Protein AF-A0A1F9C005-F1 (afdb_monomer_lite)

pLDDT: mean 89.98, std 6.76, range [57.72, 97.62]

Structure (mmCIF, N/CA/C/O backbone):
data_AF-A0A1F9C005-F1
#
_entry.id   AF-A0A1F9C005-F1
#
loop_
_atom_site.group_PDB
_atom_site.id
_atom_site.type_symbol
_atom_site.label_atom_id
_atom_site.label_alt_id
_atom_site.label_comp_id
_atom_site.label_asym_id
_atom_site.label_entity_id
_atom_site.label_seq_id
_atom_site.pdb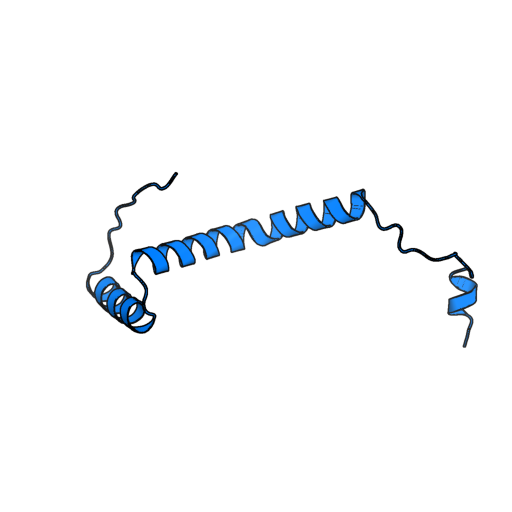x_PDB_ins_code
_atom_site.Cartn_x
_atom_site.Cartn_y
_atom_site.Cartn_z
_atom_site.occupancy
_atom_site.B_iso_or_equiv
_atom_site.auth_seq_id
_atom_site.auth_comp_id
_atom_site.auth_asym_id
_atom_site.auth_atom_id
_atom_site.pdbx_PDB_model_num
ATOM 1 N N . MET A 1 1 ? -1.087 19.271 -0.599 1.00 75.25 1 MET A N 1
ATOM 2 C CA . MET A 1 1 ? -2.163 19.811 0.269 1.00 75.25 1 MET A CA 1
ATOM 3 C C . MET A 1 1 ? -2.969 18.634 0.805 1.00 75.25 1 MET A C 1
ATOM 5 O O . MET A 1 1 ? -3.046 17.636 0.101 1.00 75.25 1 MET A O 1
ATOM 9 N N . LYS A 1 2 ? -3.493 18.689 2.036 1.00 80.75 2 LYS A N 1
ATOM 10 C CA . LYS A 1 2 ? -4.318 17.605 2.610 1.00 80.75 2 LYS A CA 1
ATOM 11 C C . LYS A 1 2 ? -5.788 18.027 2.592 1.00 80.75 2 LYS A C 1
ATOM 13 O O . LYS A 1 2 ? -6.074 19.165 2.948 1.00 80.75 2 LYS A O 1
ATOM 18 N N . GLN A 1 3 ? -6.682 17.120 2.199 1.00 87.69 3 GLN A N 1
ATOM 19 C CA . GLN A 1 3 ? -8.132 17.331 2.188 1.00 87.69 3 GLN A CA 1
ATOM 20 C C . GLN A 1 3 ? -8.779 16.466 3.273 1.00 87.69 3 GLN A C 1
ATOM 22 O O . GLN A 1 3 ? -8.469 15.280 3.383 1.00 87.69 3 GLN A O 1
ATOM 27 N N . ASN A 1 4 ? -9.674 17.051 4.070 1.00 91.69 4 ASN A N 1
ATOM 28 C CA . ASN A 1 4 ? -10.430 16.309 5.078 1.00 91.69 4 ASN A CA 1
ATOM 29 C C . ASN A 1 4 ? -11.641 15.623 4.439 1.00 91.69 4 ASN A C 1
ATOM 31 O O . ASN A 1 4 ? -12.315 16.210 3.593 1.00 91.69 4 ASN A O 1
ATOM 35 N N . ILE A 1 5 ? -11.922 14.396 4.877 1.00 89.00 5 ILE A N 1
ATOM 36 C CA . ILE A 1 5 ? -13.043 13.578 4.406 1.00 89.00 5 ILE A CA 1
ATOM 37 C C . ILE A 1 5 ? -13.839 13.117 5.630 1.00 89.00 5 ILE A C 1
ATOM 39 O O . ILE A 1 5 ? -13.257 12.683 6.626 1.00 89.00 5 ILE A O 1
ATOM 43 N N . THR A 1 6 ? -15.167 13.206 5.561 1.00 92.69 6 THR A N 1
ATOM 44 C CA . THR A 1 6 ? -16.077 12.652 6.574 1.00 92.69 6 THR A CA 1
ATOM 45 C C . THR A 1 6 ? -16.594 11.301 6.096 1.00 92.69 6 THR A C 1
ATOM 47 O O . THR A 1 6 ? -17.063 11.182 4.969 1.00 92.69 6 THR A O 1
ATOM 50 N N . LEU A 1 7 ? -16.506 10.280 6.949 1.00 89.69 7 LEU A N 1
ATOM 51 C CA . LEU A 1 7 ? -16.898 8.907 6.630 1.00 89.69 7 LEU A CA 1
ATOM 52 C C . LEU A 1 7 ? -17.972 8.433 7.609 1.00 89.69 7 LEU A C 1
ATOM 54 O O . LEU A 1 7 ? -17.806 8.558 8.824 1.00 89.69 7 LEU A O 1
ATOM 58 N N . ALA A 1 8 ? -19.046 7.849 7.084 1.00 94.31 8 ALA A N 1
ATOM 59 C CA . ALA A 1 8 ? -19.985 7.079 7.885 1.00 94.31 8 ALA A CA 1
ATOM 60 C C . ALA A 1 8 ? -19.418 5.665 8.074 1.00 94.31 8 ALA A C 1
ATOM 62 O O . ALA A 1 8 ? -19.167 4.959 7.102 1.00 94.31 8 ALA A O 1
ATOM 63 N N . ILE A 1 9 ? -19.174 5.270 9.324 1.00 92.12 9 ILE A N 1
ATOM 64 C CA . ILE A 1 9 ? -18.598 3.968 9.681 1.00 92.12 9 ILE A CA 1
ATOM 65 C C . ILE A 1 9 ? -19.428 3.383 10.818 1.00 92.12 9 ILE A C 1
ATOM 67 O O . ILE A 1 9 ? -19.836 4.103 11.734 1.00 92.12 9 ILE A O 1
ATOM 71 N N . GLU A 1 10 ? -19.652 2.073 10.788 1.00 96.81 10 GLU A N 1
ATOM 72 C CA . GLU A 1 10 ? -20.310 1.370 11.882 1.00 96.81 10 GLU A CA 1
ATOM 73 C C . GLU A 1 10 ? -19.577 1.586 13.214 1.00 96.81 10 GLU A C 1
ATOM 75 O O . GLU A 1 10 ? -18.346 1.500 13.310 1.00 96.81 10 GLU A O 1
ATOM 80 N N . LYS A 1 11 ? -20.346 1.845 14.279 1.00 96.00 11 LYS A N 1
ATOM 81 C CA . LYS A 1 11 ? -19.794 2.152 15.609 1.00 96.00 11 LYS A CA 1
ATOM 82 C C . LYS A 1 11 ? -18.884 1.041 16.130 1.00 96.00 11 LYS A C 1
ATOM 84 O O . LYS A 1 11 ? -17.855 1.329 16.746 1.00 96.00 11 LYS A O 1
ATOM 89 N N . GLU A 1 12 ? -19.251 -0.216 15.891 1.00 96.69 12 GLU A N 1
ATOM 90 C CA . GLU A 1 12 ? -18.467 -1.362 16.348 1.00 96.69 12 GLU A CA 1
ATOM 91 C C . GLU A 1 12 ? -17.122 -1.453 15.619 1.00 96.69 12 GLU A C 1
ATOM 93 O O . GLU A 1 12 ? -16.078 -1.614 16.262 1.00 96.69 12 GLU A O 1
ATOM 98 N N . LEU A 1 13 ? -17.125 -1.255 14.300 1.00 95.44 13 LEU A N 1
ATOM 99 C CA . LEU A 1 13 ? -15.909 -1.226 13.496 1.00 95.44 13 LEU A CA 1
ATOM 100 C C . LEU A 1 13 ? -14.970 -0.103 13.953 1.00 95.44 13 LEU A C 1
ATOM 102 O O . LEU A 1 13 ? -13.782 -0.348 14.172 1.00 95.44 13 LEU A O 1
ATOM 106 N N . LEU A 1 14 ? -15.499 1.102 14.197 1.00 95.62 14 LEU A N 1
ATOM 107 C CA . LEU A 1 14 ? -14.700 2.222 14.702 1.00 95.62 14 LEU A CA 1
ATOM 108 C C . LEU A 1 14 ? -14.076 1.915 16.074 1.00 95.62 14 LEU A C 1
ATOM 110 O O . LEU A 1 14 ? -12.925 2.279 16.325 1.00 95.62 14 LEU A O 1
ATOM 114 N N . LYS A 1 15 ? -14.799 1.223 16.965 1.00 97.00 15 LYS A N 1
ATOM 115 C CA . LYS A 1 15 ? -14.276 0.810 18.278 1.00 97.00 15 LYS A CA 1
ATOM 116 C C . LYS A 1 15 ? -13.105 -0.164 18.130 1.00 97.00 15 LYS A C 1
ATOM 118 O O . LYS A 1 15 ? -12.070 0.026 18.770 1.00 97.00 15 LYS A O 1
ATOM 123 N N . ARG A 1 16 ? -13.237 -1.170 17.261 1.00 96.62 16 ARG A N 1
ATOM 124 C CA . ARG A 1 16 ? -12.159 -2.133 16.972 1.00 96.62 16 ARG A CA 1
ATOM 125 C C . ARG A 1 16 ? -10.955 -1.451 16.316 1.00 96.62 16 ARG A C 1
ATOM 127 O O . ARG A 1 16 ? -9.824 -1.689 16.732 1.00 96.62 16 ARG A O 1
ATOM 134 N N . ALA A 1 17 ? -11.192 -0.549 15.364 1.00 95.06 17 ALA A N 1
ATOM 135 C CA . ALA A 1 17 ? -10.140 0.222 14.707 1.00 95.06 17 ALA A CA 1
ATOM 136 C C . ALA A 1 17 ? -9.342 1.077 15.704 1.00 95.06 17 ALA A C 1
ATOM 138 O O . ALA A 1 17 ? -8.115 1.093 15.644 1.00 95.06 17 ALA A O 1
ATOM 139 N N . LYS A 1 18 ? -10.013 1.726 16.668 1.00 96.19 18 LYS A N 1
ATOM 140 C CA . LYS A 1 18 ? -9.342 2.470 17.749 1.00 96.19 18 LYS A CA 1
ATOM 141 C C . LYS A 1 18 ? -8.442 1.571 18.595 1.00 96.19 18 LYS A C 1
ATOM 143 O O . LYS A 1 18 ? -7.300 1.937 18.833 1.00 96.19 18 LYS A O 1
ATOM 148 N N . LEU A 1 19 ? -8.917 0.386 18.990 1.00 97.62 19 LEU A N 1
ATOM 149 C CA . LEU A 1 19 ? -8.102 -0.571 19.751 1.00 97.62 19 LEU A CA 1
ATOM 150 C C . LEU A 1 19 ? 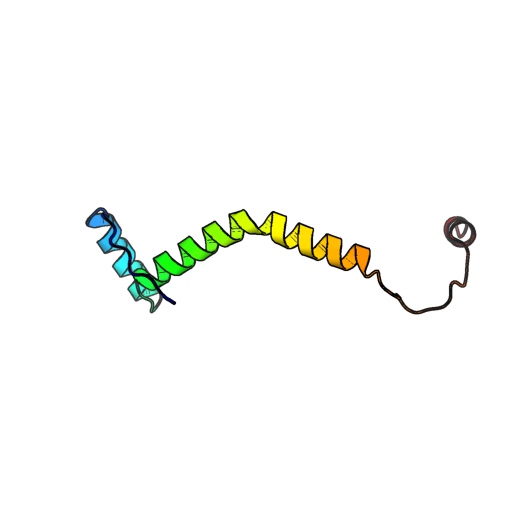-6.847 -0.997 18.978 1.00 97.62 19 LEU A C 1
ATOM 152 O O . LEU A 1 19 ? -5.764 -1.063 19.555 1.00 97.62 19 LEU A O 1
ATOM 156 N N . ILE A 1 20 ? -6.979 -1.269 17.677 1.00 96.75 20 ILE A N 1
ATOM 157 C CA . ILE A 1 20 ? -5.839 -1.614 16.814 1.00 96.75 20 ILE A CA 1
ATOM 158 C C . ILE A 1 20 ? -4.872 -0.434 16.698 1.00 96.75 20 ILE A C 1
ATOM 160 O O . ILE A 1 20 ? -3.664 -0.630 16.795 1.00 96.75 20 ILE A O 1
ATOM 164 N N . ALA A 1 21 ? -5.394 0.780 16.516 1.00 96.56 21 ALA A N 1
ATOM 165 C CA . ALA A 1 21 ? -4.587 1.987 16.413 1.00 96.56 21 ALA A CA 1
ATOM 166 C C . ALA A 1 21 ? -3.762 2.214 17.688 1.00 96.56 21 ALA A C 1
ATOM 168 O O . ALA A 1 21 ? -2.553 2.398 17.601 1.00 96.56 21 ALA A O 1
ATOM 169 N N . THR A 1 22 ?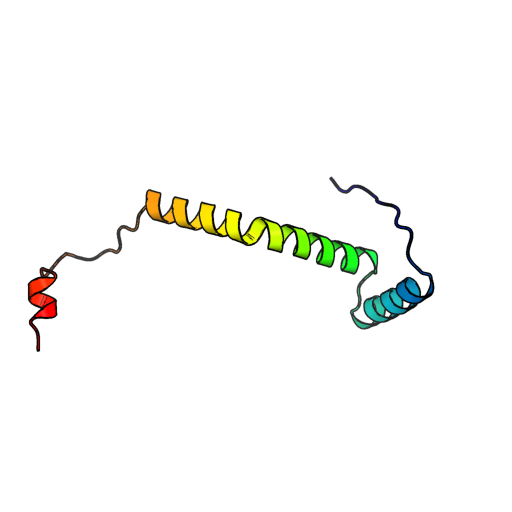 -4.376 2.077 18.867 1.00 97.25 22 THR A N 1
ATOM 170 C CA . THR A 1 22 ? -3.669 2.157 20.153 1.00 97.25 22 THR A CA 1
ATOM 171 C C . THR A 1 22 ? -2.591 1.083 20.279 1.00 97.25 22 THR A C 1
ATOM 173 O O . THR A 1 22 ? -1.462 1.406 20.626 1.00 97.25 22 THR A O 1
ATOM 176 N N . LYS A 1 23 ? -2.900 -0.179 19.943 1.00 96.69 23 LYS A N 1
ATOM 177 C CA . LYS A 1 23 ? -1.917 -1.280 19.980 1.00 96.69 23 LYS A CA 1
ATOM 178 C C . LYS A 1 23 ? -0.712 -1.050 19.063 1.00 96.69 23 LYS A C 1
ATOM 180 O O . LYS A 1 23 ? 0.354 -1.583 19.332 1.00 96.69 23 LYS A O 1
ATOM 185 N N . LYS A 1 24 ? -0.899 -0.309 17.970 1.00 95.25 24 LYS A N 1
ATOM 186 C CA . LYS A 1 24 ? 0.137 0.019 16.981 1.00 95.25 24 LYS A CA 1
ATOM 187 C C . LYS A 1 24 ? 0.741 1.416 17.183 1.00 95.25 24 LYS A C 1
ATOM 189 O O . LYS A 1 24 ? 1.401 1.904 16.271 1.00 95.25 24 LYS A O 1
ATOM 194 N N . GLU A 1 25 ? 0.458 2.077 18.310 1.00 96.12 25 GLU A N 1
ATOM 195 C CA . GLU A 1 25 ? 0.920 3.443 18.616 1.00 96.12 25 GLU A CA 1
ATOM 196 C C . GLU A 1 25 ? 0.636 4.445 17.477 1.00 96.12 25 GLU A C 1
ATOM 198 O O . GLU A 1 25 ? 1.445 5.299 17.115 1.00 96.12 25 GLU A O 1
ATOM 203 N N . THR A 1 26 ? -0.541 4.322 16.862 1.00 96.19 26 THR A N 1
ATOM 204 C CA . THR A 1 26 ? -0.955 5.103 15.691 1.00 96.19 26 THR A CA 1
ATOM 205 C C . THR A 1 26 ? -2.388 5.619 15.847 1.00 96.19 26 THR A C 1
ATOM 207 O O . THR A 1 26 ? -3.059 5.374 16.850 1.00 96.19 26 THR A O 1
ATOM 210 N N . SER A 1 27 ? -2.884 6.356 14.852 1.00 95.75 27 SER A N 1
ATOM 211 C CA . SER A 1 27 ? -4.253 6.880 14.819 1.00 95.75 27 SER A CA 1
ATOM 212 C C . SER A 1 27 ? -5.111 6.173 13.771 1.00 95.75 27 SER A C 1
ATOM 214 O O . SER A 1 27 ? -4.607 5.647 12.779 1.00 95.75 27 SER A O 1
ATOM 216 N N . VAL A 1 28 ? -6.436 6.197 13.959 1.00 94.25 28 VAL A N 1
ATOM 217 C CA . VAL A 1 28 ? -7.389 5.649 12.974 1.00 94.25 28 VAL A CA 1
ATOM 218 C C . VAL A 1 28 ? -7.240 6.354 11.623 1.00 94.25 28 VAL A C 1
ATOM 220 O O . VAL A 1 28 ? -7.224 5.698 10.588 1.00 94.25 28 VAL A O 1
ATOM 223 N N . THR A 1 29 ? -7.047 7.675 11.625 1.00 93.56 29 THR A N 1
ATOM 224 C CA . THR A 1 29 ? -6.793 8.450 10.404 1.00 93.56 29 THR A CA 1
ATOM 225 C C . THR A 1 29 ? -5.526 7.988 9.694 1.00 93.56 29 THR A C 1
ATOM 227 O O . THR A 1 29 ? -5.539 7.842 8.474 1.00 93.56 29 THR A O 1
ATOM 230 N N . LYS A 1 30 ? -4.438 7.728 10.432 1.00 93.94 30 LYS A N 1
ATOM 231 C CA . LYS A 1 30 ? -3.189 7.236 9.842 1.00 93.94 30 LYS A CA 1
ATOM 232 C C . LYS A 1 30 ? -3.368 5.837 9.245 1.00 93.94 30 LYS A C 1
ATOM 234 O O . LYS A 1 30 ? -2.981 5.648 8.100 1.00 93.94 30 LYS A O 1
ATOM 239 N N . LEU A 1 31 ? -4.052 4.922 9.938 1.00 94.19 31 LEU A N 1
ATOM 240 C CA . LEU A 1 31 ? -4.382 3.593 9.397 1.00 94.19 31 LEU A CA 1
ATOM 241 C C . LEU A 1 31 ? -5.199 3.671 8.099 1.00 94.19 31 LEU A C 1
ATOM 243 O O . LEU A 1 31 ? -4.896 2.976 7.134 1.00 94.19 31 LEU A O 1
ATOM 247 N N . LEU A 1 32 ? -6.226 4.525 8.065 1.00 93.44 32 LEU A N 1
ATOM 248 C CA . LEU A 1 32 ? -7.048 4.725 6.869 1.00 93.44 32 LEU A CA 1
ATOM 249 C C . LEU A 1 32 ? -6.241 5.344 5.726 1.00 93.44 32 LEU A C 1
ATOM 251 O O . LEU A 1 32 ? -6.400 4.941 4.579 1.00 93.44 32 LEU A O 1
ATOM 255 N N . THR A 1 33 ? -5.361 6.294 6.042 1.00 93.19 33 THR A N 1
ATOM 256 C CA . THR A 1 33 ? -4.492 6.935 5.049 1.00 93.19 33 THR A CA 1
ATOM 257 C C . THR A 1 33 ? -3.531 5.917 4.444 1.00 93.19 33 THR A C 1
ATOM 259 O O . THR A 1 33 ? -3.435 5.835 3.227 1.00 93.19 33 THR A O 1
ATOM 262 N N . GLU A 1 34 ? -2.870 5.107 5.273 1.00 93.44 34 GLU A N 1
ATOM 263 C CA . GLU A 1 34 ? -1.955 4.052 4.823 1.00 93.44 34 GLU A CA 1
ATOM 264 C C . GLU A 1 34 ? -2.670 3.021 3.946 1.00 93.44 34 GLU A C 1
ATOM 266 O O . GLU A 1 34 ? -2.156 2.653 2.891 1.00 93.44 34 GLU A O 1
ATOM 271 N N . GLN A 1 35 ? -3.877 2.600 4.332 1.00 92.94 35 GLN A N 1
ATOM 272 C CA . GLN A 1 35 ? -4.649 1.645 3.543 1.00 92.94 35 GLN A CA 1
ATOM 273 C C . GLN A 1 35 ? -5.115 2.233 2.206 1.00 92.94 35 GLN A C 1
ATOM 275 O O . GLN A 1 35 ? -5.036 1.552 1.187 1.00 92.94 35 GLN A O 1
ATOM 280 N N . LEU A 1 36 ? -5.557 3.494 2.181 1.00 92.44 36 LEU A N 1
ATOM 281 C CA . LEU A 1 36 ? -5.902 4.183 0.934 1.00 92.44 36 LEU A CA 1
ATOM 282 C C . LEU A 1 36 ? -4.681 4.345 0.027 1.00 92.44 36 LEU A C 1
ATOM 284 O O . LEU A 1 36 ? -4.764 4.061 -1.163 1.00 92.44 36 LEU A O 1
ATOM 288 N N . SER A 1 37 ? -3.536 4.746 0.586 1.00 90.31 37 SER A N 1
ATOM 289 C CA . SER A 1 37 ? -2.280 4.833 -0.162 1.00 90.31 37 SER A CA 1
ATOM 290 C C . SER A 1 37 ? -1.871 3.485 -0.737 1.00 90.31 37 SER A C 1
ATOM 292 O O . SER A 1 37 ? -1.393 3.441 -1.867 1.00 90.31 37 SER A O 1
ATOM 294 N N . LYS A 1 38 ? -2.079 2.394 0.005 1.00 91.19 38 LYS A N 1
ATOM 295 C CA . LYS A 1 38 ? -1.807 1.043 -0.477 1.00 91.19 38 LYS A CA 1
ATOM 296 C C . LYS A 1 38 ? -2.699 0.676 -1.664 1.00 91.19 38 LYS A C 1
ATOM 298 O O . LYS A 1 38 ? -2.159 0.274 -2.681 1.00 91.19 38 LYS A O 1
ATOM 303 N N . ILE A 1 39 ? -4.013 0.895 -1.571 1.00 91.56 39 ILE A N 1
ATOM 304 C CA . ILE A 1 39 ? -4.959 0.612 -2.667 1.00 91.56 39 ILE A CA 1
ATOM 305 C C . ILE A 1 39 ? -4.581 1.385 -3.936 1.00 91.56 39 ILE A C 1
ATOM 307 O O . ILE A 1 39 ? -4.515 0.803 -5.011 1.00 91.56 39 ILE A O 1
ATOM 311 N N . VAL A 1 40 ? -4.294 2.686 -3.808 1.00 89.19 40 VAL A N 1
ATOM 312 C CA . VAL A 1 40 ? -3.872 3.515 -4.952 1.00 89.19 40 VAL A CA 1
ATOM 313 C C . VAL A 1 40 ? -2.543 3.022 -5.521 1.00 89.19 40 VAL A C 1
ATOM 315 O O . VAL A 1 40 ? -2.385 2.929 -6.731 1.00 89.19 40 VAL A O 1
ATOM 318 N N . SER A 1 41 ? -1.591 2.674 -4.654 1.00 86.38 41 SER A N 1
ATOM 319 C CA . SER A 1 41 ? -0.289 2.178 -5.102 1.00 86.38 41 SER A CA 1
ATOM 320 C C . SER A 1 41 ? -0.409 0.845 -5.832 1.00 86.38 41 SER A C 1
ATOM 322 O O . SER A 1 41 ? 0.267 0.673 -6.833 1.00 86.38 41 SER A O 1
ATOM 324 N N . GLU A 1 42 ? -1.250 -0.074 -5.349 1.00 86.44 42 GLU A N 1
ATOM 325 C CA . GLU A 1 42 ? -1.508 -1.375 -5.982 1.00 86.44 42 GLU A CA 1
ATOM 326 C C . GLU A 1 42 ? -2.161 -1.213 -7.363 1.00 86.44 42 GLU A C 1
ATOM 328 O O . GLU A 1 42 ? -1.782 -1.913 -8.301 1.00 86.44 42 GLU A O 1
ATOM 333 N N . ASP A 1 43 ? -3.087 -0.262 -7.515 1.00 86.69 43 ASP A N 1
ATOM 334 C CA . ASP A 1 43 ? -3.711 0.062 -8.806 1.00 86.69 43 ASP A CA 1
ATOM 335 C C . ASP A 1 43 ? -2.691 0.643 -9.804 1.00 86.69 43 ASP A C 1
ATOM 337 O O . ASP A 1 43 ? -2.657 0.284 -10.981 1.00 86.69 43 ASP A O 1
ATOM 341 N N . GLU A 1 44 ? -1.783 1.492 -9.319 1.00 89.06 44 GLU A N 1
ATOM 342 C CA . GLU A 1 44 ? -0.770 2.150 -10.147 1.00 89.06 44 GLU A CA 1
ATOM 343 C C . GLU A 1 44 ? 0.510 1.313 -10.350 1.00 89.06 44 GLU A C 1
ATOM 345 O O . GLU A 1 44 ? 1.351 1.666 -11.187 1.00 89.06 44 GLU A O 1
ATOM 350 N N . GLU A 1 45 ? 0.696 0.214 -9.610 1.00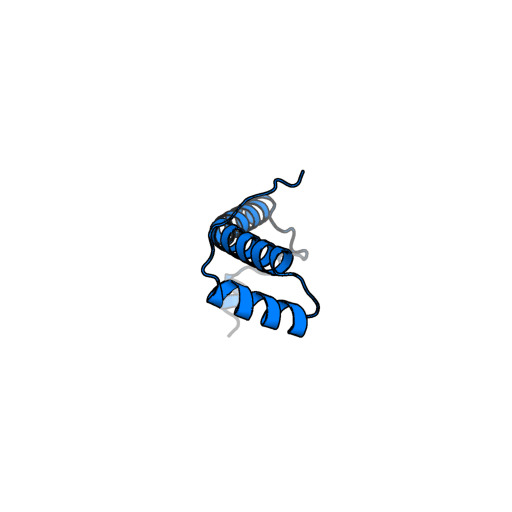 86.94 45 GLU A N 1
ATOM 351 C CA . GLU A 1 45 ? 1.978 -0.497 -9.506 1.00 86.94 45 GLU A CA 1
ATOM 352 C C . GLU A 1 45 ? 2.447 -1.033 -10.860 1.00 86.94 45 GLU A C 1
ATOM 354 O O . GLU A 1 45 ? 3.603 -0.825 -11.254 1.00 86.94 45 GLU A O 1
ATOM 359 N N . TYR A 1 46 ? 1.541 -1.671 -11.608 1.00 83.81 46 TYR A N 1
ATOM 360 C CA . TYR A 1 46 ? 1.850 -2.210 -12.930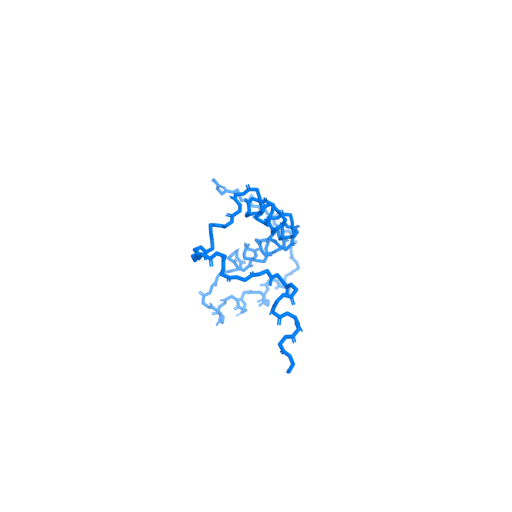 1.00 83.81 46 TYR A CA 1
ATOM 361 C C . TYR A 1 46 ? 2.261 -1.104 -13.906 1.00 83.81 46 TYR A C 1
ATOM 363 O O . TYR A 1 46 ? 3.288 -1.213 -14.584 1.00 83.81 46 TYR A O 1
ATOM 371 N N . ASP A 1 47 ? 1.499 -0.014 -13.961 1.00 86.94 47 ASP A N 1
ATOM 372 C CA . ASP A 1 47 ? 1.760 1.086 -14.886 1.00 86.94 47 ASP A CA 1
ATOM 373 C C . ASP A 1 47 ? 3.060 1.818 -14.554 1.00 86.94 47 ASP A C 1
ATOM 375 O O . ASP A 1 47 ? 3.822 2.207 -15.452 1.00 86.94 47 ASP A O 1
ATOM 379 N N . LEU A 1 48 ? 3.363 1.969 -13.267 1.00 87.25 48 LEU A N 1
ATOM 380 C CA . LEU A 1 48 ? 4.611 2.555 -12.802 1.00 87.25 48 LEU A CA 1
ATOM 381 C C . LEU A 1 48 ? 5.807 1.645 -13.126 1.00 87.25 48 LEU A C 1
ATOM 383 O O . LEU A 1 48 ? 6.828 2.124 -13.638 1.00 87.25 48 LEU A O 1
ATOM 387 N N . ALA A 1 49 ? 5.680 0.336 -12.891 1.00 89.00 49 ALA A N 1
ATOM 388 C CA . ALA A 1 49 ? 6.690 -0.660 -13.245 1.00 89.00 49 ALA A CA 1
ATOM 389 C C . ALA A 1 49 ? 6.938 -0.690 -14.760 1.00 89.00 49 ALA A C 1
ATOM 391 O O . ALA A 1 49 ? 8.090 -0.646 -15.202 1.00 89.00 49 ALA A O 1
ATOM 392 N N . LYS A 1 50 ? 5.872 -0.655 -15.565 1.00 90.69 50 LYS A N 1
ATOM 393 C CA . LYS A 1 50 ? 5.933 -0.580 -17.028 1.00 90.69 50 LYS A CA 1
ATOM 394 C C . LYS A 1 50 ? 6.664 0.674 -17.501 1.00 90.69 50 LYS A C 1
ATOM 396 O O . LYS A 1 50 ? 7.576 0.574 -18.323 1.00 90.69 50 LYS A O 1
ATOM 401 N N . LYS A 1 51 ? 6.315 1.854 -16.973 1.00 92.81 51 LYS A N 1
ATOM 402 C CA . LYS A 1 51 ? 6.996 3.120 -17.308 1.00 92.81 51 LYS A CA 1
ATOM 403 C C . LYS A 1 51 ? 8.490 3.059 -16.976 1.00 92.81 51 LYS A C 1
ATOM 405 O O . LYS A 1 51 ? 9.309 3.453 -17.807 1.00 92.81 51 LYS A O 1
ATOM 410 N N . ARG A 1 52 ? 8.851 2.523 -15.803 1.00 91.12 52 ARG A N 1
ATOM 411 C CA . ARG A 1 52 ? 10.252 2.330 -15.386 1.00 91.12 52 ARG A CA 1
ATOM 412 C C . ARG A 1 52 ? 10.998 1.374 -16.318 1.00 91.12 52 ARG A C 1
ATOM 414 O O . ARG A 1 52 ? 12.074 1.723 -16.797 1.00 91.12 52 ARG A O 1
ATOM 421 N N . ALA A 1 53 ? 10.418 0.213 -16.622 1.00 93.75 53 ALA A N 1
ATOM 422 C CA . ALA A 1 53 ? 11.020 -0.777 -17.514 1.00 93.75 53 ALA A CA 1
ATOM 423 C C . ALA A 1 53 ? 11.249 -0.209 -18.924 1.00 93.75 53 ALA A C 1
ATOM 425 O O . ALA A 1 53 ? 12.344 -0.331 -19.471 1.00 93.75 53 ALA A O 1
ATOM 426 N N . LEU A 1 54 ? 10.261 0.492 -19.489 1.00 95.94 54 LEU A N 1
ATOM 427 C CA . LEU A 1 54 ? 10.398 1.142 -20.796 1.00 95.94 54 LEU A CA 1
ATOM 428 C C . LEU A 1 54 ? 11.471 2.238 -20.797 1.00 95.94 54 LEU A C 1
ATOM 430 O O . LEU A 1 54 ? 12.206 2.366 -21.775 1.00 95.94 54 LEU A O 1
ATOM 434 N N . ALA A 1 55 ? 11.594 3.015 -19.717 1.00 95.56 55 ALA A N 1
ATOM 435 C CA . ALA A 1 55 ? 12.651 4.018 -19.591 1.00 95.56 55 ALA A CA 1
ATOM 436 C C . ALA A 1 55 ? 14.050 3.376 -19.555 1.00 95.56 55 ALA A C 1
ATOM 438 O O . ALA A 1 55 ? 14.965 3.870 -20.214 1.00 95.56 55 ALA A O 1
ATOM 439 N N . ILE A 1 56 ? 14.200 2.252 -18.845 1.00 94.94 56 ILE A N 1
ATOM 440 C CA . ILE A 1 56 ? 15.443 1.471 -18.806 1.00 94.94 56 ILE A CA 1
ATOM 441 C C . ILE A 1 56 ? 15.794 0.936 -20.199 1.00 94.94 56 ILE A C 1
ATOM 443 O O . ILE A 1 56 ? 16.922 1.122 -20.649 1.00 94.94 56 ILE A O 1
ATOM 447 N N . LEU A 1 57 ? 14.831 0.335 -20.905 1.00 94.06 57 LEU A N 1
ATOM 448 C CA . LEU A 1 57 ? 15.048 -0.198 -22.254 1.00 94.06 57 LEU A CA 1
ATOM 449 C C . LEU A 1 57 ? 15.449 0.893 -23.255 1.00 94.06 57 LEU A C 1
ATOM 451 O O . LEU A 1 57 ? 16.358 0.681 -24.051 1.00 94.06 57 LEU A O 1
ATOM 455 N N . ARG A 1 58 ? 14.810 2.070 -23.197 1.00 94.62 58 ARG A N 1
ATOM 456 C CA . ARG A 1 58 ? 15.145 3.212 -24.068 1.00 94.62 58 ARG A CA 1
ATOM 457 C C . ARG A 1 58 ? 16.530 3.782 -23.791 1.00 94.62 58 ARG A C 1
ATOM 459 O O . ARG A 1 58 ? 17.210 4.185 -24.727 1.00 94.62 58 ARG A O 1
ATOM 466 N N . LYS A 1 59 ? 16.929 3.853 -22.518 1.00 9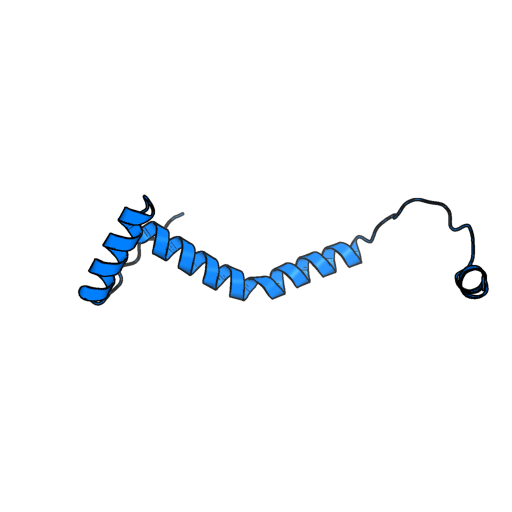5.56 59 LYS A N 1
ATOM 467 C CA . LYS A 1 59 ? 18.268 4.315 -22.137 1.00 95.56 59 LYS A CA 1
ATOM 468 C C . LYS A 1 59 ? 19.338 3.294 -22.534 1.00 95.56 59 LYS A C 1
ATOM 470 O O . LYS A 1 59 ? 20.427 3.688 -22.941 1.00 95.56 59 LYS A O 1
ATOM 475 N N . GLY A 1 60 ? 19.024 2.006 -22.402 1.00 88.06 60 GLY A N 1
ATOM 476 C CA . GLY A 1 60 ? 19.993 0.926 -22.521 1.00 88.06 60 GLY A CA 1
ATOM 477 C C . GLY A 1 60 ? 21.026 0.949 -21.391 1.00 88.06 60 GLY A C 1
ATOM 478 O O . GLY A 1 60 ? 21.080 1.860 -20.560 1.00 88.06 60 GLY A O 1
ATOM 479 N N . PHE A 1 61 ? 21.871 -0.076 -21.356 1.00 86.75 61 PHE A N 1
ATOM 480 C CA . PHE A 1 61 ? 23.014 -0.141 -20.452 1.00 86.75 61 PHE A CA 1
ATOM 481 C C . PHE A 1 61 ? 24.291 -0.239 -21.276 1.00 86.75 61 PHE A C 1
ATOM 483 O O . PHE A 1 61 ? 24.357 -1.018 -22.221 1.00 86.75 61 PHE A O 1
ATOM 490 N N . HIS A 1 62 ? 25.327 0.504 -20.884 1.00 84.56 62 HIS A N 1
ATOM 491 C CA . HIS A 1 62 ? 26.646 0.378 -21.509 1.00 84.56 62 HIS A CA 1
ATOM 492 C C . HIS A 1 62 ? 27.300 -0.981 -21.190 1.00 84.56 62 HIS A C 1
ATOM 494 O O . HIS A 1 62 ? 28.207 -1.382 -21.904 1.00 84.56 62 HIS A O 1
ATOM 500 N N . LEU A 1 63 ? 26.853 -1.659 -20.115 1.00 85.38 63 LEU A N 1
ATOM 501 C CA . LEU A 1 63 ? 27.298 -2.951 -19.544 1.00 85.38 63 LEU A CA 1
ATOM 502 C C . LEU A 1 63 ? 28.816 -3.154 -19.345 1.00 85.38 63 LEU A C 1
ATOM 504 O O . LEU A 1 63 ? 29.212 -4.095 -18.666 1.00 85.38 63 LEU A O 1
ATOM 508 N N . GLY A 1 64 ? 29.657 -2.239 -19.828 1.00 84.75 64 GLY A N 1
ATOM 509 C CA . GLY A 1 64 ? 31.106 -2.343 -19.783 1.00 84.75 64 GLY A CA 1
ATOM 510 C C . GLY A 1 64 ? 31.640 -3.528 -20.591 1.00 84.75 64 GLY A C 1
ATOM 511 O O . GLY A 1 64 ? 30.904 -4.283 -21.220 1.00 84.75 64 GLY A O 1
ATOM 512 N N . GLY A 1 65 ? 32.960 -3.692 -20.548 1.00 83.56 65 GLY A N 1
ATOM 513 C CA . GLY A 1 65 ? 33.646 -4.813 -21.180 1.00 83.56 65 GLY A CA 1
ATOM 514 C C . GLY A 1 65 ? 33.907 -4.638 -22.677 1.00 83.56 65 GLY A C 1
ATOM 515 O O . GLY A 1 65 ? 33.478 -3.683 -23.322 1.00 83.56 65 GLY A O 1
ATOM 516 N N . ARG A 1 66 ? 34.675 -5.584 -23.219 1.00 84.50 66 ARG A N 1
ATOM 517 C CA . ARG A 1 66 ? 34.936 -5.725 -24.652 1.00 84.50 66 ARG A CA 1
ATOM 518 C C . ARG A 1 66 ? 34.243 -6.999 -25.111 1.00 84.50 66 ARG A C 1
ATOM 520 O O . ARG A 1 66 ? 34.337 -8.017 -24.430 1.00 84.50 66 ARG A O 1
ATOM 527 N N . ILE A 1 67 ? 33.563 -6.957 -26.251 1.00 82.75 67 ILE A N 1
ATOM 528 C CA . ILE A 1 67 ? 33.044 -8.177 -26.873 1.00 82.75 67 ILE A CA 1
ATOM 529 C C . ILE A 1 67 ? 34.264 -8.989 -27.329 1.00 82.75 67 ILE A C 1
ATOM 531 O O . ILE A 1 67 ? 34.948 -8.594 -28.270 1.00 82.75 67 ILE A O 1
ATOM 535 N N . ILE A 1 68 ? 34.578 -10.061 -26.598 1.00 86.94 68 ILE A N 1
ATOM 536 C CA . ILE A 1 68 ? 35.773 -10.897 -26.819 1.00 86.94 68 ILE A CA 1
ATOM 537 C C . ILE A 1 68 ? 35.489 -12.186 -27.596 1.00 86.94 68 ILE A C 1
ATOM 539 O O . ILE A 1 68 ? 36.429 -12.852 -28.010 1.00 86.94 68 ILE A O 1
ATOM 543 N N . ALA A 1 69 ? 34.220 -12.555 -27.761 1.00 85.31 69 ALA A N 1
ATOM 544 C CA . ALA A 1 69 ? 33.811 -13.752 -28.485 1.00 85.31 69 ALA A CA 1
ATOM 545 C C . ALA A 1 69 ? 32.398 -13.569 -29.040 1.00 85.31 69 ALA A C 1
ATOM 547 O O . ALA A 1 69 ? 31.584 -12.839 -28.456 1.00 85.31 69 ALA A O 1
ATOM 548 N N . LYS A 1 70 ? 32.100 -14.241 -30.152 1.00 86.12 70 LYS A N 1
ATOM 549 C CA . LYS A 1 70 ? 30.729 -14.333 -30.674 1.00 86.12 70 LYS A CA 1
ATOM 550 C C . LYS A 1 70 ? 29.909 -15.323 -29.846 1.00 86.12 70 LYS A C 1
ATOM 552 O O . LYS A 1 70 ? 30.451 -16.176 -29.144 1.00 86.12 70 LYS A O 1
ATOM 557 N N . ARG A 1 71 ? 28.581 -15.211 -29.918 1.00 84.56 71 ARG A N 1
ATOM 558 C CA . ARG A 1 71 ? 27.653 -16.080 -29.175 1.00 84.56 71 ARG A CA 1
ATOM 559 C C . ARG A 1 71 ? 27.882 -17.552 -29.519 1.00 84.56 71 ARG A C 1
ATOM 561 O O . ARG A 1 71 ? 27.875 -18.399 -28.631 1.00 84.56 71 ARG A O 1
ATOM 568 N N . GLU A 1 72 ? 28.095 -17.829 -30.796 1.00 88.06 72 GLU A N 1
ATOM 569 C CA . GLU A 1 72 ? 28.310 -19.161 -31.356 1.00 88.06 72 GLU A CA 1
ATOM 570 C C . GLU A 1 72 ? 29.582 -19.791 -30.764 1.00 88.06 72 GLU A C 1
ATOM 572 O O . GLU A 1 72 ? 29.541 -20.907 -30.255 1.00 88.06 72 GLU A O 1
ATOM 577 N N . GLU A 1 73 ? 30.666 -19.014 -30.671 1.00 84.69 73 GLU A N 1
ATOM 578 C CA . GLU A 1 73 ? 31.956 -19.424 -30.089 1.00 84.69 73 GLU A CA 1
ATOM 579 C C . GLU A 1 73 ? 31.895 -19.704 -28.575 1.00 84.69 73 GLU A C 1
ATOM 581 O O . GLU A 1 73 ? 32.803 -20.320 -28.016 1.00 84.69 73 GLU A O 1
ATOM 586 N N . LEU A 1 74 ? 30.874 -19.203 -27.872 1.00 84.44 74 LEU A N 1
ATOM 587 C CA . LEU A 1 74 ? 30.616 -19.514 -26.460 1.00 84.44 74 LEU A CA 1
ATOM 588 C C . LEU A 1 74 ? 29.708 -20.737 -26.308 1.00 84.44 74 LEU A C 1
ATOM 590 O O . LEU A 1 74 ? 29.920 -21.540 -25.406 1.00 84.44 74 LEU A O 1
ATOM 594 N N . HIS A 1 75 ? 28.713 -20.877 -27.184 1.00 80.88 75 HIS A N 1
ATOM 595 C CA . HIS A 1 75 ? 27.750 -21.977 -27.165 1.00 80.88 75 HIS A CA 1
ATOM 596 C C . HIS A 1 75 ? 28.389 -23.328 -27.523 1.00 80.88 75 HIS A C 1
ATOM 598 O O . HIS A 1 75 ? 27.969 -24.363 -27.012 1.00 80.88 75 HIS A O 1
ATOM 604 N N . GLU A 1 76 ? 29.412 -23.325 -28.378 1.00 79.50 76 GLU A N 1
ATOM 605 C CA . GLU A 1 76 ? 30.116 -24.541 -28.809 1.00 79.50 76 GLU A CA 1
ATOM 606 C C . GLU A 1 76 ? 31.211 -25.016 -27.840 1.00 79.50 76 GLU A C 1
ATOM 608 O O . GLU A 1 76 ? 31.812 -26.064 -28.067 1.00 79.50 76 GLU A O 1
ATOM 613 N N . ARG A 1 77 ? 31.453 -24.304 -26.727 1.00 67.62 77 ARG A N 1
ATOM 614 C CA . ARG A 1 77 ? 32.382 -24.751 -25.672 1.00 67.62 77 ARG A CA 1
ATOM 615 C C . ARG A 1 77 ? 31.708 -25.815 -24.811 1.00 67.62 77 ARG A C 1
ATOM 617 O O . ARG A 1 77 ? 31.213 -25.520 -23.722 1.00 67.62 77 ARG A O 1
ATOM 624 N N . ARG A 1 78 ? 31.643 -27.032 -25.334 1.00 57.72 78 ARG A N 1
ATOM 625 C CA . ARG A 1 78 ? 31.270 -28.226 -24.579 1.00 57.72 78 ARG A CA 1
ATOM 626 C C . ARG A 1 78 ? 32.506 -28.985 -24.126 1.00 57.72 78 ARG A C 1
ATOM 628 O O . ARG A 1 78 ? 33.480 -29.021 -24.907 1.00 57.72 78 ARG A O 1
#

Secondary structure (DSSP, 8-state):
----------HHHHHHHHHHHHHTT--HHHHHHHHHHHHHHHHHHHHHHHHHHHHHHHH-----S---S-HHHHHT--

Foldseek 3Di:
DDDDDDDDDDPVVVVVLQVVQVVVVHDSVVVVVVVVVVVVCVVCVVVVVVVVVVVCVVVDDPVDDDPPDDPVRVVPPD

Sequence (78 aa):
MKQNITLAIEKELLKRAKLIATKKETSVTKLLTEQLSKIVSEDEEYDLAKKRALAILRKGFHLGGRIIAKREELHERR

Radius of gyration: 25.37 Å; chains: 1; bounding box: 56×48×52 Å